Protein AF-A0AA88V5J2-F1 (afdb_monomer_lite)

Radius of gyration: 18.28 Å; chains: 1; bounding box: 41×34×64 Å

Structure (mmCIF, N/CA/C/O backbone):
data_AF-A0AA88V5J2-F1
#
_entry.id   AF-A0AA88V5J2-F1
#
loop_
_atom_site.group_PDB
_atom_site.id
_atom_site.type_symbol
_atom_site.label_atom_id
_atom_site.label_alt_id
_atom_site.label_comp_id
_atom_site.label_asym_id
_atom_site.label_entity_id
_atom_site.label_seq_id
_atom_site.pdbx_PDB_ins_code
_atom_site.Cartn_x
_atom_site.Cartn_y
_atom_site.Cartn_z
_atom_site.occupancy
_atom_site.B_iso_or_equiv
_atom_site.auth_seq_id
_atom_site.auth_comp_id
_atom_site.auth_asym_id
_atom_site.auth_atom_id
_atom_site.pdbx_PDB_model_num
ATOM 1 N N . MET A 1 1 ? -17.099 10.068 6.124 1.00 68.38 1 MET A N 1
ATOM 2 C CA . MET A 1 1 ? -15.890 9.400 5.599 1.00 68.38 1 MET A CA 1
ATOM 3 C C . MET A 1 1 ? -14.731 9.846 6.470 1.00 68.38 1 MET A C 1
ATOM 5 O O . MET A 1 1 ? -14.563 11.046 6.620 1.00 68.38 1 MET A O 1
ATOM 9 N N . GLU A 1 2 ? -14.018 8.920 7.104 1.00 82.56 2 GLU A N 1
ATOM 10 C CA . GLU A 1 2 ? -12.894 9.228 8.000 1.00 82.56 2 GLU A CA 1
ATOM 11 C C . GLU A 1 2 ? -11.596 8.803 7.314 1.00 82.56 2 GLU A C 1
ATOM 13 O O . GLU A 1 2 ? -11.467 7.641 6.924 1.00 82.56 2 GLU A O 1
ATOM 18 N N . ILE A 1 3 ? -10.664 9.740 7.142 1.00 83.69 3 ILE A N 1
ATOM 19 C CA . ILE A 1 3 ? -9.389 9.499 6.461 1.00 83.69 3 ILE A CA 1
ATOM 20 C C . ILE A 1 3 ? -8.307 9.312 7.521 1.00 83.69 3 ILE A C 1
ATOM 22 O O . ILE A 1 3 ? -8.171 10.139 8.422 1.00 83.69 3 ILE A O 1
ATOM 26 N N . LYS A 1 4 ? -7.543 8.225 7.399 1.00 88.69 4 LYS A N 1
ATOM 27 C CA . LYS A 1 4 ? -6.358 7.964 8.217 1.00 88.69 4 LYS A CA 1
ATOM 28 C C . LYS A 1 4 ? -5.119 8.104 7.354 1.00 88.69 4 LYS A C 1
ATOM 30 O O . LYS A 1 4 ? -5.116 7.649 6.212 1.00 88.69 4 LYS A O 1
ATOM 35 N N . TYR A 1 5 ? -4.083 8.711 7.912 1.00 88.00 5 TYR A N 1
ATOM 36 C CA . TYR A 1 5 ? -2.816 8.926 7.229 1.00 88.00 5 TYR A CA 1
ATOM 37 C C . TYR A 1 5 ? -1.705 8.145 7.915 1.00 88.00 5 TYR A C 1
ATOM 39 O O . TYR A 1 5 ? -1.705 7.950 9.127 1.00 88.00 5 TYR A O 1
ATOM 47 N N . MET A 1 6 ? -0.720 7.744 7.128 1.00 91.06 6 MET A N 1
ATOM 48 C CA . MET A 1 6 ? 0.571 7.306 7.628 1.00 91.06 6 MET A CA 1
ATOM 49 C C . MET A 1 6 ? 1.631 8.043 6.823 1.00 91.06 6 MET A C 1
ATOM 51 O O . MET A 1 6 ? 1.575 8.077 5.594 1.00 91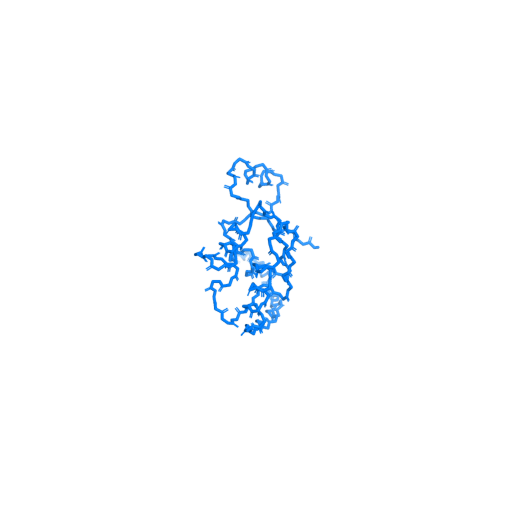.06 6 MET A O 1
ATOM 55 N N . LEU A 1 7 ? 2.572 8.658 7.529 1.00 90.81 7 LEU A N 1
ATOM 56 C CA . LEU A 1 7 ? 3.670 9.422 6.958 1.00 90.81 7 LEU A CA 1
ATOM 57 C C . LEU A 1 7 ? 4.943 8.986 7.679 1.00 90.81 7 LEU A C 1
ATOM 59 O O . LEU A 1 7 ? 4.943 8.852 8.895 1.00 90.81 7 LEU A O 1
ATOM 63 N N . SER A 1 8 ? 6.034 8.784 6.945 1.00 89.00 8 SER A N 1
ATOM 64 C CA . SER A 1 8 ? 7.318 8.415 7.553 1.00 89.00 8 SER A CA 1
ATOM 65 C C . SER A 1 8 ? 8.076 9.615 8.129 1.00 89.00 8 SER A C 1
ATOM 67 O O . SER A 1 8 ? 8.984 9.437 8.933 1.00 89.00 8 SER A O 1
ATOM 69 N N . ASN A 1 9 ? 7.725 10.841 7.722 1.00 93.56 9 ASN A N 1
ATOM 70 C CA . ASN A 1 9 ? 8.345 12.068 8.217 1.00 93.56 9 ASN A CA 1
ATOM 71 C C . ASN A 1 9 ? 7.680 12.510 9.541 1.00 93.56 9 ASN A C 1
ATOM 73 O O . ASN A 1 9 ? 6.521 12.932 9.503 1.00 93.56 9 ASN A O 1
ATOM 77 N N . PRO A 1 10 ? 8.397 12.510 10.684 1.00 91.56 10 PRO A N 1
ATOM 78 C CA . PRO A 1 10 ? 7.810 12.829 11.990 1.00 91.56 10 PRO A CA 1
ATOM 79 C C . PRO A 1 10 ? 7.254 14.253 12.099 1.00 91.56 10 PRO A C 1
ATOM 81 O O . PRO A 1 10 ? 6.252 14.482 12.774 1.00 91.56 10 PRO A O 1
ATOM 84 N N . THR A 1 11 ? 7.871 15.225 11.420 1.00 95.25 11 THR A N 1
ATOM 85 C CA . THR A 1 11 ? 7.365 16.602 11.379 1.00 95.25 11 THR A CA 1
ATOM 86 C C . THR A 1 11 ? 6.025 16.657 10.656 1.00 95.25 11 THR A C 1
ATOM 88 O O . THR A 1 11 ? 5.091 17.276 11.156 1.00 95.25 11 THR A O 1
ATOM 91 N N . ALA A 1 12 ? 5.906 15.962 9.521 1.00 93.06 12 ALA A N 1
ATOM 92 C CA . ALA A 1 12 ? 4.658 15.900 8.770 1.00 93.06 12 ALA A CA 1
ATOM 93 C C . ALA A 1 12 ? 3.558 15.169 9.557 1.00 93.06 12 ALA A C 1
ATOM 95 O O . ALA A 1 12 ? 2.430 15.654 9.597 1.00 93.06 12 ALA A O 1
ATOM 96 N N . VAL A 1 13 ? 3.895 14.065 10.242 1.00 93.50 13 VAL A N 1
ATOM 97 C CA . VAL A 1 13 ? 2.975 13.382 11.170 1.00 93.50 13 VAL A CA 1
ATOM 98 C C . VAL A 1 13 ? 2.447 14.375 12.197 1.00 93.50 13 VAL A C 1
ATOM 100 O O . VAL A 1 13 ? 1.240 14.571 12.277 1.00 93.50 13 VAL A O 1
ATOM 103 N N . LYS A 1 14 ? 3.342 15.073 12.908 1.00 92.88 14 LYS A N 1
ATOM 104 C CA . LYS A 1 14 ? 2.957 16.041 13.938 1.00 92.88 14 LYS A CA 1
ATOM 105 C C . LYS A 1 14 ? 2.041 17.136 13.391 1.00 92.88 14 LYS A C 1
ATOM 107 O O . LYS A 1 14 ? 1.015 17.416 13.995 1.00 92.88 14 LYS A O 1
ATOM 112 N N . THR A 1 15 ? 2.370 17.729 12.244 1.00 94.81 15 THR A N 1
ATOM 113 C CA . THR A 1 15 ? 1.531 18.765 11.618 1.00 94.81 15 THR A CA 1
ATOM 114 C C . THR A 1 15 ? 0.119 18.260 11.313 1.00 94.81 15 THR A C 1
ATOM 116 O O . THR A 1 15 ? -0.857 18.979 11.536 1.00 94.81 15 THR A O 1
ATOM 119 N N . PHE A 1 16 ? -0.006 17.025 10.823 1.00 92.44 16 PHE A N 1
ATOM 120 C CA . PHE A 1 16 ? -1.300 16.420 10.518 1.00 92.44 16 PHE A CA 1
ATOM 121 C C . PHE A 1 16 ? -2.073 16.107 11.805 1.00 92.44 16 PHE A C 1
ATOM 123 O O . PHE A 1 16 ? -3.239 16.490 11.918 1.00 92.44 16 PHE A O 1
ATOM 130 N N . SER A 1 17 ? -1.424 15.492 12.796 1.00 92.31 17 SER A N 1
ATOM 131 C CA . SER A 1 17 ? -2.033 15.190 14.096 1.00 92.31 17 SER A CA 1
ATOM 132 C C . SER A 1 17 ? -2.509 16.456 14.818 1.00 92.31 17 SER A C 1
ATOM 134 O O . SER A 1 17 ? -3.641 16.490 15.295 1.00 92.31 17 SER A O 1
ATOM 136 N N . ASP A 1 18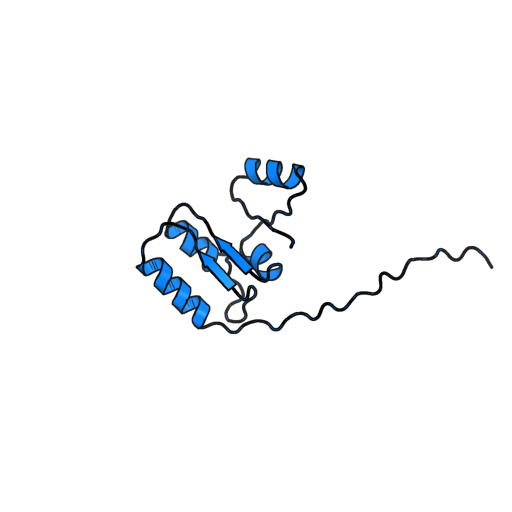 ? -1.698 17.521 14.834 1.00 94.81 18 ASP A N 1
ATOM 137 C CA . ASP A 1 18 ? -2.047 18.824 15.425 1.00 94.81 18 ASP A CA 1
ATOM 138 C C . ASP A 1 18 ? -3.258 19.470 14.722 1.00 94.81 18 ASP A C 1
ATOM 140 O O . ASP A 1 18 ? -4.003 20.237 15.329 1.00 94.81 18 ASP A O 1
ATOM 144 N N . SER A 1 19 ? -3.490 19.123 13.452 1.00 92.69 19 SER A N 1
ATOM 145 C CA . SER A 1 19 ? -4.649 19.561 12.663 1.00 92.69 19 SER A CA 1
ATOM 146 C C . SER A 1 19 ? -5.887 18.667 12.853 1.00 92.69 19 SER A C 1
ATOM 148 O O . SER A 1 19 ? -6.872 18.813 12.129 1.00 92.69 19 SER A O 1
ATOM 150 N N . GLY A 1 20 ? -5.854 17.727 13.805 1.00 90.38 20 GLY A N 1
ATOM 151 C CA . GLY A 1 20 ? -6.955 16.808 14.106 1.00 90.38 20 GLY A CA 1
ATOM 152 C C . GLY A 1 20 ? -7.077 15.623 13.143 1.00 90.38 20 GLY A C 1
ATOM 153 O O . GLY A 1 20 ? -8.089 14.920 13.161 1.00 90.38 20 GLY A O 1
ATOM 154 N N . ILE A 1 21 ? -6.072 15.387 12.296 1.00 91.06 21 ILE A N 1
ATOM 155 C CA . ILE A 1 21 ? -6.051 14.258 11.364 1.00 91.06 21 ILE A CA 1
ATOM 156 C C . ILE A 1 21 ? -5.532 13.013 12.085 1.00 91.06 21 ILE A C 1
ATOM 158 O O . ILE A 1 21 ? -4.491 13.040 12.739 1.00 91.06 21 ILE A O 1
ATOM 162 N N . LEU A 1 22 ? -6.236 11.890 11.932 1.00 91.19 22 LEU A N 1
ATOM 163 C CA . LEU A 1 22 ? -5.820 10.624 12.529 1.00 91.19 22 LEU A CA 1
ATOM 164 C C . LEU A 1 22 ? -4.611 10.048 11.789 1.00 91.19 22 LEU A C 1
ATOM 166 O O . LEU A 1 22 ? -4.695 9.689 10.611 1.00 91.19 22 LEU A O 1
ATOM 170 N N . THR A 1 23 ? -3.502 9.923 12.509 1.00 94.19 23 THR A N 1
ATOM 171 C CA . THR A 1 23 ? -2.255 9.329 12.025 1.00 94.19 23 THR A CA 1
ATOM 172 C C . THR A 1 23 ? -2.039 7.939 12.618 1.00 94.19 23 THR A C 1
ATOM 174 O O . THR A 1 23 ? -2.531 7.632 13.707 1.00 94.19 23 THR A O 1
ATOM 177 N N . LYS A 1 24 ? -1.334 7.082 11.878 1.00 94.62 24 LYS A N 1
ATOM 178 C CA . LYS A 1 24 ? -0.910 5.738 12.294 1.00 94.62 24 LYS A CA 1
ATOM 179 C C . LYS A 1 24 ? 0.590 5.568 12.136 1.00 94.62 24 LYS A C 1
ATOM 181 O O . LYS A 1 24 ? 1.196 6.237 11.300 1.00 94.62 24 LYS A O 1
ATOM 186 N N . GLU A 1 25 ? 1.145 4.635 12.902 1.00 92.81 25 GLU A N 1
ATOM 187 C CA . GLU A 1 25 ? 2.590 4.399 12.973 1.00 92.81 25 GLU A CA 1
ATOM 188 C C . GLU A 1 25 ? 3.057 3.326 11.980 1.00 92.81 25 GLU A C 1
ATOM 190 O O . GLU A 1 25 ? 4.252 3.179 11.734 1.00 92.81 25 GLU A O 1
ATOM 195 N N . SER A 1 26 ? 2.130 2.566 11.381 1.00 94.62 26 SER A N 1
ATOM 196 C CA . SER A 1 26 ? 2.471 1.548 10.382 1.00 94.62 26 SER A CA 1
ATOM 197 C C . SER A 1 26 ? 1.403 1.356 9.299 1.00 94.62 26 SER A C 1
ATOM 199 O O . SER A 1 26 ? 0.220 1.640 9.537 1.00 94.62 26 SER A O 1
ATOM 201 N N . PRO A 1 27 ? 1.780 0.817 8.117 1.00 95.62 27 PRO A N 1
ATOM 202 C CA . PRO A 1 27 ? 0.816 0.489 7.070 1.00 95.62 27 PRO A CA 1
ATOM 203 C C . PRO A 1 27 ? -0.243 -0.503 7.553 1.00 95.62 27 PRO A C 1
ATOM 205 O O . PRO A 1 27 ? -1.427 -0.349 7.258 1.00 95.62 27 PRO A O 1
ATOM 208 N N . TRP A 1 28 ? 0.168 -1.498 8.339 1.00 93.75 28 TRP A N 1
ATOM 209 C CA . TRP A 1 28 ? -0.726 -2.488 8.927 1.00 93.75 28 TRP A CA 1
ATOM 210 C C . TRP A 1 28 ? -1.831 -1.860 9.790 1.00 93.75 28 TRP A C 1
ATOM 212 O O . TRP A 1 28 ? -3.002 -2.211 9.641 1.00 93.75 28 TRP A O 1
ATOM 222 N N . GLU A 1 29 ? -1.498 -0.896 10.653 1.00 93.19 29 GLU A N 1
ATOM 223 C CA . GLU A 1 29 ? -2.499 -0.211 11.480 1.00 93.19 29 GLU A CA 1
ATOM 224 C C . GLU A 1 29 ? -3.517 0.566 10.637 1.00 93.19 29 GLU A C 1
ATOM 226 O O . GLU A 1 29 ? -4.705 0.610 10.973 1.00 93.19 29 GLU A O 1
ATOM 231 N N . VAL A 1 30 ? -3.068 1.169 9.528 1.00 93.75 30 VAL A N 1
ATOM 232 C CA . VAL A 1 30 ? -3.972 1.802 8.557 1.00 93.75 30 VAL A CA 1
ATOM 233 C C . VAL A 1 30 ? -4.895 0.752 7.947 1.00 93.75 30 VAL A C 1
ATOM 235 O O . VAL A 1 30 ? -6.106 0.976 7.883 1.00 93.75 30 VAL A O 1
ATOM 238 N N . ALA A 1 31 ? -4.348 -0.392 7.536 1.00 92.31 31 ALA A N 1
ATOM 239 C CA . ALA A 1 31 ? -5.086 -1.463 6.880 1.00 92.31 31 ALA A CA 1
ATOM 240 C C . ALA A 1 31 ? -6.189 -2.057 7.776 1.00 92.31 31 ALA A C 1
ATOM 242 O O . ALA A 1 31 ? -7.339 -2.158 7.353 1.00 92.31 31 ALA A O 1
ATOM 243 N N . GLU A 1 32 ? -5.900 -2.347 9.049 1.00 90.81 32 GLU A N 1
ATOM 244 C CA . GLU A 1 32 ? -6.886 -2.918 9.986 1.00 90.81 32 GLU A CA 1
ATOM 245 C C . GLU A 1 32 ? -8.073 -1.979 10.281 1.00 90.81 32 GLU A C 1
ATOM 247 O O . GLU A 1 32 ? -9.176 -2.427 10.631 1.00 90.81 32 GLU A O 1
ATOM 252 N N . MET A 1 33 ? -7.869 -0.669 10.124 1.00 90.38 33 MET A N 1
ATOM 253 C CA . MET A 1 33 ? -8.850 0.371 10.449 1.00 90.38 33 MET A CA 1
ATOM 254 C C . MET A 1 33 ? -9.502 1.024 9.224 1.00 90.38 33 MET A C 1
ATOM 256 O O . MET A 1 33 ? -10.269 1.983 9.386 1.00 90.38 33 MET A O 1
ATOM 260 N N . SER A 1 34 ? -9.221 0.527 8.018 1.00 91.31 34 SER A N 1
ATOM 261 C CA . SER A 1 34 ? -9.689 1.131 6.767 1.00 91.31 34 SER A CA 1
ATOM 262 C C . SER A 1 34 ? -10.345 0.100 5.854 1.00 91.31 34 SER A C 1
ATOM 264 O O . SER A 1 34 ? -9.879 -1.027 5.733 1.00 91.31 34 SER A O 1
ATOM 266 N N . ASP A 1 35 ? -11.424 0.493 5.179 1.00 92.06 35 ASP A N 1
ATOM 267 C CA . ASP A 1 35 ? -12.061 -0.340 4.147 1.00 92.06 35 ASP A CA 1
ATOM 268 C C . ASP A 1 35 ? -11.375 -0.174 2.777 1.00 92.06 35 ASP A C 1
ATOM 270 O O . ASP A 1 35 ? -11.445 -1.068 1.931 1.00 92.06 35 ASP A O 1
ATOM 274 N N . ILE A 1 36 ? -10.697 0.963 2.576 1.00 93.69 36 ILE A N 1
ATOM 275 C CA . ILE A 1 36 ? -9.964 1.351 1.365 1.00 93.69 36 ILE A CA 1
ATOM 276 C C . ILE A 1 36 ? -8.613 1.933 1.792 1.00 93.69 36 ILE A C 1
ATOM 278 O O . ILE A 1 36 ? -8.570 2.759 2.703 1.00 93.69 36 ILE A O 1
ATOM 282 N N . VAL A 1 37 ? -7.529 1.540 1.123 1.00 95.88 37 VAL A N 1
ATOM 283 C CA . VAL A 1 37 ? -6.191 2.128 1.302 1.00 95.88 37 VAL A CA 1
ATOM 284 C C . VAL A 1 37 ? -5.690 2.675 -0.027 1.00 95.88 37 VAL A C 1
ATOM 286 O O . VAL A 1 37 ? -5.758 1.995 -1.050 1.00 95.88 37 VAL A O 1
ATOM 289 N N . ILE A 1 38 ? -5.168 3.901 0.010 1.00 97.31 38 ILE A N 1
ATOM 290 C CA . ILE A 1 38 ? -4.515 4.557 -1.122 1.00 97.31 38 ILE A CA 1
ATOM 291 C C . ILE A 1 38 ? -3.036 4.738 -0.775 1.00 97.31 38 ILE A C 1
ATOM 293 O O . ILE A 1 38 ? -2.722 5.320 0.263 1.00 97.31 38 ILE A O 1
ATOM 297 N N . THR A 1 39 ? -2.134 4.263 -1.631 1.00 97.56 39 THR A N 1
ATOM 298 C CA . THR A 1 39 ? -0.687 4.496 -1.512 1.00 97.56 39 THR A CA 1
ATOM 299 C C . THR A 1 39 ? -0.207 5.482 -2.572 1.00 97.56 39 THR A C 1
ATOM 301 O O . THR A 1 39 ? -0.658 5.455 -3.713 1.00 97.56 39 THR A O 1
ATOM 304 N N . MET A 1 40 ? 0.707 6.372 -2.185 1.00 97.31 40 MET A N 1
ATOM 305 C CA . MET A 1 40 ? 1.349 7.354 -3.061 1.00 97.31 40 MET A CA 1
ATOM 306 C C . MET A 1 40 ? 2.787 7.539 -2.578 1.00 97.31 40 MET A C 1
ATOM 308 O O . MET A 1 40 ? 3.052 8.331 -1.675 1.00 97.31 40 MET A O 1
ATOM 312 N N . LEU A 1 41 ? 3.701 6.731 -3.106 1.00 97.25 41 LEU A N 1
ATOM 313 C CA . LEU A 1 41 ? 5.048 6.566 -2.568 1.00 97.25 41 LEU A CA 1
ATOM 314 C C . LEU A 1 41 ? 6.126 6.907 -3.608 1.00 97.25 41 LEU A C 1
ATOM 316 O O . LEU A 1 41 ? 5.867 6.828 -4.810 1.00 97.25 41 LEU A O 1
ATOM 320 N N . PRO A 1 42 ? 7.354 7.261 -3.174 1.00 96.62 42 PRO A N 1
ATOM 321 C CA . PRO A 1 42 ? 8.366 7.806 -4.082 1.00 96.62 42 PRO A CA 1
ATOM 322 C C . PRO A 1 42 ? 8.979 6.798 -5.063 1.00 96.62 42 PRO A C 1
ATOM 324 O O . PRO A 1 42 ? 9.585 7.211 -6.048 1.00 96.62 42 PRO A O 1
ATOM 327 N N . SER A 1 43 ? 8.917 5.490 -4.782 1.00 97.69 43 SER A N 1
ATOM 328 C CA . SER A 1 43 ? 9.568 4.470 -5.618 1.00 97.69 43 SER A CA 1
ATOM 329 C C . SER A 1 43 ? 8.987 3.067 -5.429 1.00 97.69 43 SER A C 1
ATOM 331 O O . SER A 1 43 ? 8.336 2.772 -4.424 1.00 97.69 43 SER A O 1
ATOM 333 N N . SER A 1 44 ? 9.326 2.162 -6.354 1.00 98.06 44 SER A N 1
ATOM 334 C CA . SER A 1 44 ? 8.975 0.737 -6.285 1.00 98.06 44 SER A CA 1
ATOM 335 C C . SER A 1 44 ? 9.456 0.041 -5.007 1.00 98.06 44 SER A C 1
ATOM 337 O O . SER A 1 44 ? 8.775 -0.855 -4.507 1.00 98.06 44 SER A O 1
ATOM 339 N N . SER A 1 45 ? 10.615 0.434 -4.461 1.00 97.38 45 SER A N 1
ATOM 340 C CA . SER A 1 45 ? 11.143 -0.147 -3.218 1.00 97.38 45 SER A CA 1
ATOM 341 C C . SER A 1 45 ? 10.286 0.238 -2.014 1.00 97.38 45 SER A C 1
ATOM 343 O O . SER A 1 45 ? 9.941 -0.635 -1.225 1.00 97.38 45 SER A O 1
ATOM 345 N N . HIS A 1 46 ? 9.867 1.505 -1.918 1.00 97.69 46 HIS A N 1
ATOM 346 C CA . HIS A 1 46 ? 8.950 1.956 -0.867 1.00 97.69 46 HIS A CA 1
ATOM 347 C C . HIS A 1 46 ? 7.589 1.270 -0.977 1.00 97.69 46 HIS A C 1
ATOM 349 O O . HIS A 1 46 ? 7.026 0.865 0.033 1.00 97.69 46 HIS A O 1
ATOM 355 N N . VAL A 1 47 ? 7.067 1.100 -2.197 1.00 98.06 47 VAL A N 1
ATOM 356 C CA . VAL A 1 47 ? 5.809 0.372 -2.407 1.00 98.06 47 VAL A CA 1
ATOM 357 C C . VAL A 1 47 ? 5.951 -1.092 -1.978 1.00 98.06 47 VAL A C 1
ATOM 359 O O . VAL A 1 47 ? 5.112 -1.599 -1.240 1.00 98.06 47 VAL A O 1
ATOM 362 N N . SER A 1 48 ? 7.031 -1.769 -2.369 1.00 97.44 48 SER A N 1
ATOM 363 C CA . SER A 1 48 ? 7.259 -3.165 -1.971 1.00 97.44 48 SER A CA 1
ATOM 364 C C . SER A 1 48 ? 7.338 -3.320 -0.449 1.00 97.44 48 SER A C 1
ATOM 366 O O . SER A 1 48 ? 6.717 -4.230 0.100 1.00 97.44 48 SER A O 1
ATOM 368 N N . ASP A 1 49 ? 8.038 -2.412 0.232 1.00 97.12 49 ASP A N 1
ATOM 369 C CA . ASP A 1 49 ? 8.166 -2.401 1.691 1.00 97.12 49 ASP A CA 1
ATOM 370 C C . ASP A 1 49 ? 6.827 -2.120 2.391 1.00 97.12 49 ASP A C 1
ATOM 372 O O . ASP A 1 49 ? 6.406 -2.880 3.257 1.00 97.12 49 ASP A O 1
ATOM 376 N N . VAL A 1 50 ? 6.070 -1.116 1.940 1.00 97.44 50 VAL A N 1
ATOM 377 C CA . VAL A 1 50 ? 4.751 -0.805 2.514 1.00 97.44 50 VAL A CA 1
ATOM 378 C C . VAL A 1 50 ? 3.773 -1.971 2.376 1.00 97.44 50 VAL A C 1
ATOM 380 O O . VAL A 1 50 ? 2.972 -2.194 3.282 1.00 97.44 50 VAL A O 1
ATOM 383 N N . TYR A 1 51 ? 3.823 -2.744 1.288 1.00 97.06 51 TYR A N 1
ATOM 384 C CA . TYR A 1 51 ? 2.945 -3.905 1.125 1.00 97.06 51 TYR A CA 1
ATOM 385 C C . TYR A 1 51 ? 3.446 -5.152 1.862 1.00 97.06 51 TYR A C 1
ATOM 387 O O . TYR A 1 51 ? 2.647 -5.832 2.503 1.00 97.06 51 TYR A O 1
ATOM 395 N N . THR A 1 52 ? 4.736 -5.473 1.759 1.00 95.81 52 THR A N 1
ATOM 396 C CA . THR A 1 52 ? 5.277 -6.796 2.140 1.00 95.81 52 THR A CA 1
ATOM 397 C C . THR A 1 52 ? 6.310 -6.769 3.258 1.00 95.81 52 THR A C 1
ATOM 399 O O . THR A 1 52 ? 6.678 -7.826 3.770 1.00 95.81 52 THR A O 1
ATOM 402 N N . GLY A 1 53 ? 6.777 -5.584 3.637 1.00 95.31 53 GLY A N 1
ATOM 403 C CA . GLY A 1 53 ? 7.749 -5.394 4.699 1.00 95.31 53 GLY A CA 1
ATOM 404 C C . GLY A 1 53 ? 7.183 -5.684 6.093 1.00 95.31 53 GLY A C 1
ATOM 405 O O . GLY A 1 53 ? 5.998 -6.010 6.264 1.00 95.31 53 GLY A O 1
ATOM 406 N N . PRO A 1 54 ? 8.029 -5.569 7.128 1.00 93.94 54 PRO A N 1
ATOM 407 C CA . PRO A 1 54 ? 7.594 -5.663 8.516 1.00 93.94 54 PRO A CA 1
ATOM 408 C C . PRO A 1 54 ? 6.478 -4.649 8.801 1.00 93.94 54 PRO A C 1
ATOM 410 O O . PRO A 1 54 ? 6.609 -3.474 8.476 1.00 93.94 54 PRO A O 1
ATOM 413 N N . ASN A 1 55 ? 5.368 -5.095 9.399 1.00 93.69 55 ASN A N 1
ATOM 414 C CA . ASN A 1 55 ? 4.165 -4.276 9.617 1.00 93.69 55 ASN A CA 1
ATOM 415 C C . ASN A 1 55 ? 3.565 -3.662 8.332 1.00 93.69 55 ASN A C 1
ATOM 417 O O . ASN A 1 55 ? 2.855 -2.656 8.394 1.00 93.69 55 ASN A O 1
ATOM 421 N N . GLY A 1 56 ? 3.829 -4.266 7.169 1.00 95.44 56 GLY A N 1
ATOM 422 C CA . GLY A 1 56 ? 3.237 -3.879 5.894 1.00 95.44 56 GLY A CA 1
ATOM 423 C C . GLY A 1 56 ? 1.743 -4.200 5.787 1.00 95.44 56 GLY A C 1
ATOM 424 O O . GLY A 1 56 ? 1.142 -4.860 6.636 1.00 95.44 56 GLY A O 1
ATOM 425 N N . LEU A 1 57 ? 1.124 -3.763 4.694 1.00 95.62 57 LEU A N 1
ATOM 426 C CA . LEU A 1 57 ? -0.305 -3.952 4.432 1.00 95.62 57 LEU A CA 1
ATOM 427 C C . LEU A 1 57 ? -0.722 -5.431 4.394 1.00 95.62 57 LEU A C 1
ATOM 429 O O . LEU A 1 57 ? -1.846 -5.761 4.763 1.00 95.62 57 LEU A O 1
ATOM 433 N N . LEU A 1 58 ? 0.179 -6.323 3.972 1.00 94.06 58 LEU A N 1
ATOM 434 C CA . LEU A 1 58 ? -0.055 -7.769 3.881 1.00 94.06 58 LEU A CA 1
ATOM 435 C C . LEU A 1 58 ? 0.532 -8.543 5.076 1.00 94.06 58 LEU A C 1
ATOM 437 O O . LEU A 1 58 ? 0.664 -9.764 5.021 1.00 94.06 58 LEU A O 1
ATOM 441 N N . HIS A 1 59 ? 0.881 -7.853 6.169 1.00 89.38 59 HIS A N 1
ATOM 442 C CA . HIS A 1 59 ? 1.587 -8.442 7.311 1.00 89.38 59 HIS A CA 1
ATOM 443 C C . HIS A 1 59 ? 0.857 -9.639 7.949 1.00 89.38 59 HIS A C 1
ATOM 445 O O . HIS A 1 59 ? 1.497 -10.612 8.333 1.00 89.38 59 HIS A O 1
ATOM 451 N N . HIS A 1 60 ? -0.481 -9.610 8.026 1.00 82.00 60 HIS A N 1
ATOM 452 C CA . HIS A 1 60 ? -1.294 -10.687 8.623 1.00 82.00 60 HIS A CA 1
ATOM 453 C C . HIS A 1 60 ? -1.610 -11.851 7.658 1.00 82.00 60 HIS A C 1
ATOM 455 O O . HIS A 1 60 ? -2.506 -12.660 7.915 1.00 82.00 60 HIS A O 1
ATOM 461 N N . GLY A 1 61 ? -0.870 -11.966 6.552 1.00 79.62 61 GLY A N 1
ATOM 462 C CA . GLY A 1 61 ? -0.966 -13.089 5.627 1.00 79.62 61 GLY A CA 1
ATOM 463 C C . GLY A 1 61 ? -2.247 -13.067 4.795 1.00 79.62 61 GLY A C 1
ATOM 464 O O . GLY A 1 61 ? -2.604 -12.057 4.197 1.00 79.62 61 GLY A O 1
ATOM 465 N N . ASN A 1 62 ? -2.937 -14.206 4.721 1.00 82.88 62 ASN A N 1
ATOM 466 C CA . ASN A 1 62 ? -3.971 -14.427 3.710 1.00 82.88 62 ASN A CA 1
ATOM 467 C C . ASN A 1 62 ? -5.352 -13.861 4.066 1.00 82.88 62 ASN A C 1
ATOM 469 O O . ASN A 1 62 ? -6.257 -14.041 3.265 1.00 82.88 62 ASN A O 1
ATOM 473 N N . LEU A 1 63 ? -5.560 -13.217 5.220 1.00 87.19 63 LEU A N 1
ATOM 474 C CA . LEU A 1 63 ? -6.821 -12.524 5.521 1.00 87.19 63 LEU A CA 1
ATOM 475 C C . LEU A 1 63 ? -6.611 -11.011 5.538 1.00 87.19 63 LEU A C 1
ATOM 477 O O . LEU A 1 63 ? -5.989 -10.479 6.458 1.00 87.19 63 LEU A O 1
ATOM 481 N N . LEU A 1 64 ? -7.190 -10.319 4.560 1.00 86.88 64 LEU A N 1
ATOM 482 C CA . LEU A 1 64 ? -7.026 -8.883 4.369 1.00 86.88 64 LEU A CA 1
ATOM 483 C C . LEU A 1 64 ? -8.229 -8.075 4.836 1.00 86.88 64 LEU A C 1
ATOM 485 O O . LEU A 1 64 ? -9.386 -8.369 4.541 1.00 86.88 64 LEU A O 1
ATOM 489 N N . ARG A 1 65 ? -7.904 -6.974 5.493 1.00 84.38 65 ARG A N 1
ATOM 490 C CA . ARG A 1 65 ? -8.633 -5.710 5.453 1.00 84.38 65 ARG A CA 1
ATOM 491 C C . ARG A 1 65 ? -7.550 -4.673 5.117 1.00 84.38 65 ARG A C 1
ATOM 493 O O . ARG A 1 65 ? -6.483 -4.789 5.719 1.00 84.38 65 ARG A O 1
ATOM 500 N N . PRO A 1 66 ? -7.713 -3.748 4.155 1.00 88.88 66 PRO A N 1
ATOM 501 C CA . PRO A 1 66 ? -8.916 -3.269 3.448 1.00 88.88 66 PRO A CA 1
ATOM 502 C C . PRO A 1 66 ? -9.454 -4.205 2.347 1.00 88.88 66 PRO A C 1
ATOM 504 O O . PRO A 1 66 ? -8.817 -5.193 1.994 1.00 88.88 66 PRO A O 1
ATOM 507 N N . TRP A 1 67 ? -10.620 -3.871 1.775 1.00 90.81 67 TRP A N 1
ATOM 508 C CA . TRP A 1 67 ? -11.178 -4.564 0.596 1.00 90.81 67 TRP A CA 1
ATOM 509 C C . TRP A 1 67 ? -10.692 -3.990 -0.732 1.00 90.81 67 TRP A C 1
ATOM 511 O O . TRP A 1 67 ? -10.779 -4.664 -1.755 1.00 90.81 67 TRP A O 1
ATOM 521 N N . LEU A 1 68 ? -10.206 -2.747 -0.728 1.00 93.12 68 LEU A N 1
ATOM 522 C CA . LEU A 1 68 ? -9.692 -2.086 -1.917 1.00 93.12 68 LEU A CA 1
ATOM 523 C C . LEU A 1 68 ? -8.340 -1.442 -1.624 1.00 93.12 68 LEU A C 1
ATOM 525 O O . LEU A 1 68 ? -8.204 -0.630 -0.708 1.00 93.12 68 LEU A O 1
ATOM 529 N N . PHE A 1 69 ? -7.366 -1.785 -2.457 1.00 96.25 69 PHE A N 1
ATOM 530 C CA . PHE A 1 69 ? -6.055 -1.158 -2.503 1.00 96.25 69 PHE A CA 1
ATOM 531 C C . PHE A 1 69 ? -5.946 -0.360 -3.800 1.00 96.25 69 PHE A C 1
ATOM 533 O O . PHE A 1 69 ? -6.212 -0.893 -4.878 1.00 96.25 69 PHE A O 1
ATOM 540 N N . ILE A 1 70 ? -5.563 0.908 -3.696 1.00 97.31 70 ILE A N 1
ATOM 541 C CA . ILE A 1 70 ? -5.292 1.785 -4.834 1.00 97.31 70 ILE A CA 1
ATOM 542 C C . ILE A 1 70 ? -3.848 2.249 -4.701 1.00 97.31 70 ILE A C 1
ATOM 544 O O . ILE A 1 70 ? -3.535 3.059 -3.832 1.00 97.31 70 ILE A O 1
ATOM 548 N N . ASP A 1 71 ? -2.966 1.751 -5.560 1.00 97.56 71 ASP A N 1
ATOM 549 C CA . ASP A 1 71 ? -1.626 2.313 -5.673 1.00 97.56 71 ASP A CA 1
ATOM 550 C C . ASP A 1 71 ? -1.616 3.402 -6.741 1.00 97.56 71 ASP A C 1
ATOM 552 O O . ASP A 1 71 ? -1.860 3.141 -7.917 1.00 97.56 71 ASP A O 1
ATOM 556 N N . SER A 1 72 ? -1.363 4.631 -6.307 1.00 97.38 72 SER A N 1
ATOM 557 C CA . SER A 1 72 ? -1.262 5.807 -7.166 1.00 97.38 72 SER A CA 1
ATOM 558 C C . SER A 1 72 ? 0.191 6.252 -7.365 1.00 97.38 72 SER A C 1
ATOM 560 O O . SER A 1 72 ? 0.432 7.328 -7.910 1.00 97.38 72 SER A O 1
ATOM 562 N N . SER A 1 73 ? 1.154 5.447 -6.920 1.00 96.94 73 SER A N 1
ATOM 563 C CA . SER A 1 73 ? 2.583 5.703 -7.082 1.00 96.94 73 SER A CA 1
ATOM 564 C C . SER A 1 73 ? 3.021 5.529 -8.542 1.00 96.94 73 SER A C 1
ATOM 566 O O . SER A 1 73 ? 2.571 4.619 -9.238 1.00 96.94 73 SER A O 1
ATOM 568 N N . THR A 1 74 ? 3.971 6.343 -9.004 1.00 97.12 74 THR A N 1
ATOM 569 C CA . THR A 1 74 ? 4.618 6.139 -10.310 1.00 97.12 74 THR A CA 1
ATOM 570 C C . THR A 1 74 ? 5.751 5.122 -10.163 1.00 97.12 74 THR A C 1
ATOM 572 O O . THR A 1 74 ? 6.876 5.485 -9.823 1.00 97.12 74 THR A O 1
ATOM 575 N N . ILE A 1 75 ? 5.455 3.841 -10.390 1.00 97.50 75 ILE A N 1
ATO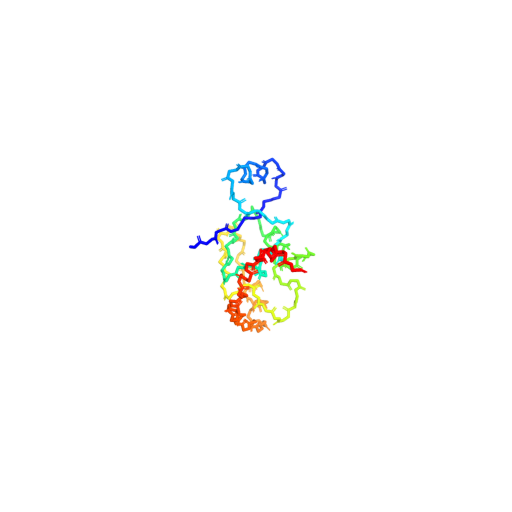M 576 C CA . ILE A 1 75 ? 6.402 2.726 -10.213 1.00 97.50 75 ILE A CA 1
ATOM 577 C C . ILE A 1 75 ? 6.554 1.876 -11.472 1.00 97.50 75 ILE A C 1
ATOM 579 O O . ILE A 1 75 ? 5.803 2.011 -12.440 1.00 97.50 75 ILE A O 1
ATOM 583 N N . ASP A 1 76 ? 7.540 0.979 -11.466 1.00 97.44 76 ASP A N 1
ATOM 584 C CA . ASP A 1 76 ? 7.697 0.034 -12.563 1.00 97.44 76 ASP A CA 1
ATOM 585 C C . ASP A 1 76 ? 6.498 -0.945 -12.638 1.00 97.44 76 ASP A C 1
ATOM 587 O O . ASP A 1 76 ? 6.024 -1.444 -11.608 1.00 97.44 76 ASP A O 1
ATOM 591 N N . PRO A 1 77 ? 6.021 -1.298 -13.848 1.00 97.81 77 PRO A N 1
ATOM 592 C CA . PRO A 1 77 ? 4.855 -2.169 -13.994 1.00 97.81 77 PRO A CA 1
ATOM 593 C C . PRO A 1 77 ? 5.037 -3.586 -13.432 1.00 97.81 77 PRO A C 1
ATOM 595 O O . PRO A 1 77 ? 4.051 -4.287 -13.193 1.00 97.81 77 PRO A O 1
ATOM 598 N N . GLN A 1 78 ? 6.279 -4.064 -13.278 1.00 97.94 78 GLN A N 1
ATOM 599 C CA . GLN A 1 78 ? 6.540 -5.404 -12.757 1.00 97.94 78 GLN A CA 1
ATOM 600 C C . GLN A 1 78 ? 6.236 -5.462 -11.257 1.00 97.94 78 GLN A C 1
ATOM 602 O O . GLN A 1 78 ? 5.605 -6.422 -10.810 1.00 97.94 78 GLN A O 1
ATOM 607 N N . THR A 1 79 ? 6.616 -4.430 -10.506 1.00 97.94 79 THR A N 1
ATOM 608 C CA . THR A 1 79 ? 6.281 -4.275 -9.087 1.00 97.94 79 THR A CA 1
ATOM 609 C C . THR A 1 79 ? 4.768 -4.212 -8.883 1.00 97.94 79 THR A C 1
ATOM 611 O O . THR A 1 79 ? 4.244 -5.008 -8.100 1.00 97.94 79 THR A O 1
ATOM 614 N N . SER A 1 80 ? 4.038 -3.396 -9.657 1.00 97.88 80 SER A N 1
ATOM 615 C CA . SER A 1 80 ? 2.568 -3.336 -9.567 1.00 97.88 80 SER A CA 1
ATOM 616 C C . SER A 1 80 ? 1.914 -4.703 -9.800 1.00 97.88 80 SER A C 1
ATOM 618 O O . SER A 1 80 ? 1.047 -5.123 -9.032 1.00 97.88 80 SER A O 1
ATOM 620 N N . ARG A 1 81 ? 2.358 -5.449 -10.825 1.00 98.44 81 ARG A N 1
ATOM 621 C CA . ARG A 1 81 ? 1.832 -6.796 -11.118 1.00 98.44 81 ARG A CA 1
ATOM 622 C C . ARG A 1 81 ? 2.129 -7.800 -10.009 1.00 98.44 81 ARG A C 1
ATOM 624 O O . ARG A 1 81 ? 1.254 -8.592 -9.669 1.00 98.44 81 ARG A O 1
ATOM 631 N N . ARG A 1 82 ? 3.341 -7.783 -9.443 1.00 98.00 82 ARG A N 1
ATOM 632 C CA . ARG A 1 82 ? 3.710 -8.667 -8.324 1.00 98.00 82 ARG A CA 1
ATOM 633 C C . ARG A 1 82 ? 2.813 -8.419 -7.116 1.00 98.00 82 ARG A C 1
ATOM 635 O O . ARG A 1 82 ? 2.289 -9.374 -6.557 1.00 98.00 82 ARG A O 1
ATOM 642 N N . ILE A 1 83 ? 2.606 -7.155 -6.752 1.00 97.12 83 ILE A N 1
ATOM 643 C CA . ILE A 1 83 ? 1.764 -6.777 -5.611 1.00 97.12 83 ILE A CA 1
ATOM 644 C C . ILE A 1 83 ? 0.314 -7.163 -5.846 1.00 97.12 83 ILE A C 1
ATOM 646 O O . ILE A 1 83 ? -0.272 -7.827 -4.995 1.00 97.12 83 ILE A O 1
ATOM 650 N N . SER A 1 84 ? -0.231 -6.850 -7.022 1.00 97.38 84 SER A N 1
ATOM 651 C CA . SER A 1 84 ? -1.575 -7.287 -7.401 1.00 97.38 84 SER A CA 1
ATOM 652 C C . SER A 1 84 ? -1.727 -8.808 -7.273 1.00 97.38 84 SER A C 1
ATOM 654 O O . SER A 1 84 ? -2.657 -9.270 -6.621 1.00 97.38 84 SER A O 1
ATOM 656 N N . ALA A 1 85 ? -0.769 -9.590 -7.782 1.00 97.31 85 ALA A N 1
ATOM 657 C CA . ALA A 1 85 ? -0.802 -11.047 -7.679 1.00 97.31 85 ALA A CA 1
ATOM 658 C C . ALA A 1 85 ? -0.692 -11.569 -6.234 1.00 97.31 85 ALA A C 1
ATOM 660 O O . ALA A 1 85 ? -1.234 -12.632 -5.938 1.00 97.31 85 ALA A O 1
ATOM 661 N N . MET A 1 86 ? 0.012 -10.867 -5.340 1.00 95.25 86 MET A N 1
ATOM 662 C CA . MET A 1 86 ? 0.054 -11.211 -3.913 1.00 95.25 86 MET A CA 1
ATOM 663 C C . MET A 1 86 ? -1.289 -10.924 -3.241 1.00 95.25 86 MET A C 1
ATOM 665 O O . MET A 1 86 ? -1.831 -11.812 -2.591 1.00 95.25 86 MET A O 1
ATOM 669 N N . VAL A 1 87 ? -1.865 -9.740 -3.472 1.00 95.25 87 VAL A N 1
ATOM 670 C CA . VAL A 1 87 ? -3.181 -9.349 -2.937 1.00 95.25 87 VAL A CA 1
ATOM 671 C C . VAL A 1 87 ? -4.277 -10.307 -3.409 1.00 95.25 87 VAL A C 1
ATOM 673 O O . VAL A 1 87 ? -5.092 -10.750 -2.605 1.00 95.25 87 VAL A O 1
ATOM 676 N N . SER A 1 88 ? -4.276 -10.699 -4.689 1.00 94.38 88 SER A N 1
ATOM 677 C CA . SER A 1 88 ? -5.268 -11.627 -5.254 1.00 94.38 88 SER A CA 1
ATOM 678 C C . SER A 1 88 ? -5.220 -13.042 -4.670 1.00 94.38 88 SER A C 1
ATOM 680 O O . SER A 1 88 ? -6.169 -13.799 -4.854 1.00 94.38 88 SER A O 1
ATOM 682 N N . LYS A 1 89 ? -4.132 -13.427 -3.990 1.00 94.12 89 LYS A N 1
ATOM 683 C CA . LYS A 1 89 ? -4.020 -14.729 -3.309 1.00 94.12 89 LYS A CA 1
ATOM 684 C C . LYS A 1 89 ? -4.598 -14.712 -1.896 1.00 94.12 89 LYS A C 1
ATOM 686 O O . LYS A 1 89 ? -4.686 -15.766 -1.269 1.00 94.12 89 LYS A O 1
ATOM 691 N N . CYS A 1 90 ? -4.970 -13.545 -1.387 1.00 92.50 90 CYS A N 1
ATOM 692 C CA . CYS A 1 90 ? -5.549 -13.409 -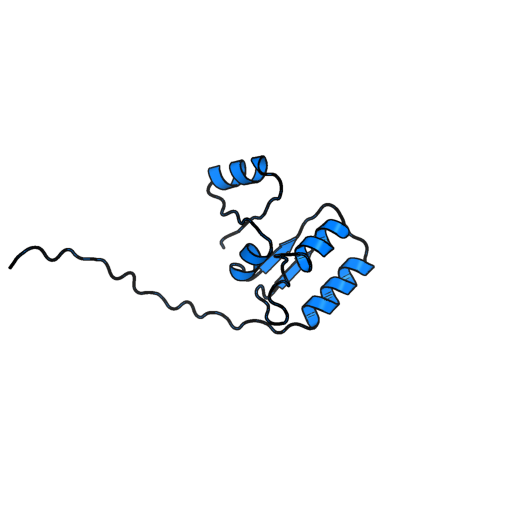0.067 1.00 92.50 90 CYS A CA 1
ATOM 693 C C . CYS A 1 90 ? -7.085 -13.448 -0.120 1.00 92.50 90 CYS A C 1
ATOM 695 O O . CYS A 1 90 ? -7.715 -13.067 -1.104 1.00 92.50 90 CYS A O 1
ATOM 697 N N . ALA A 1 91 ? -7.691 -13.879 0.978 1.00 91.25 91 ALA A N 1
ATOM 698 C CA . ALA A 1 91 ? -9.111 -13.775 1.264 1.00 91.25 91 ALA A CA 1
ATOM 699 C C . ALA A 1 91 ? -9.424 -12.465 2.005 1.00 91.25 91 ALA A C 1
ATOM 701 O O . ALA A 1 91 ? -8.595 -11.932 2.742 1.00 91.25 91 ALA A O 1
ATOM 702 N N . LEU A 1 92 ? -10.642 -11.951 1.846 1.00 88.06 92 LEU A N 1
ATOM 703 C CA . LEU A 1 92 ? -11.095 -10.758 2.560 1.00 88.06 92 LEU A CA 1
ATOM 704 C C . LEU A 1 92 ? -11.654 -11.131 3.938 1.00 88.06 92 LEU A C 1
ATOM 706 O O . LEU A 1 92 ? -12.447 -12.062 4.064 1.00 88.06 92 LEU A O 1
ATOM 710 N N . LYS A 1 93 ? -11.282 -10.369 4.971 1.00 84.06 93 LYS A N 1
ATOM 711 C CA . LYS A 1 93 ? -11.962 -10.389 6.271 1.00 84.06 93 LYS A CA 1
ATOM 712 C C . LYS A 1 93 ? -13.393 -9.884 6.080 1.00 84.06 93 LYS A C 1
ATOM 714 O O . LYS A 1 93 ? -13.610 -8.820 5.488 1.00 84.06 93 LYS A O 1
ATOM 719 N N . GLU A 1 94 ? -14.360 -10.623 6.620 1.0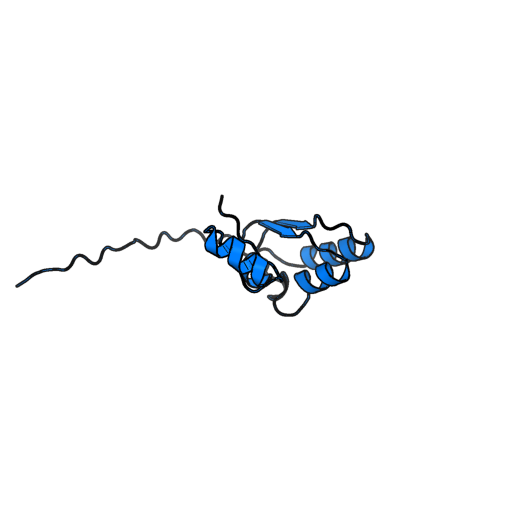0 76.75 94 GLU A N 1
ATOM 720 C CA . GLU A 1 94 ? -15.753 -10.179 6.676 1.00 76.75 94 GLU A CA 1
ATOM 721 C C . GLU A 1 94 ? -15.866 -8.825 7.395 1.00 76.75 94 GLU A C 1
ATOM 723 O O . GLU A 1 94 ? -15.040 -8.458 8.243 1.00 76.75 94 GLU A O 1
ATOM 728 N N . LYS A 1 95 ? -16.908 -8.052 7.066 1.00 62.09 95 LYS A N 1
ATOM 729 C CA . LYS A 1 95 ? -17.230 -6.834 7.816 1.00 62.09 95 LYS A CA 1
ATOM 730 C C . LYS A 1 95 ? -17.386 -7.207 9.289 1.00 62.09 95 LYS A C 1
ATOM 732 O O . LYS A 1 95 ? -18.313 -7.932 9.632 1.00 62.09 95 LYS A O 1
ATOM 737 N N . LYS A 1 96 ? -16.564 -6.633 10.181 1.00 57.03 96 LYS A N 1
ATOM 738 C CA . LYS A 1 96 ? -17.002 -6.445 11.570 1.00 57.03 96 LYS A CA 1
ATOM 739 C C . LYS A 1 96 ? -18.305 -5.657 11.480 1.00 57.03 96 LYS A C 1
ATOM 741 O O . LYS A 1 96 ? -18.270 -4.466 11.168 1.00 57.03 96 LYS A O 1
ATOM 746 N N . ALA A 1 97 ? -19.439 -6.332 11.671 1.00 45.16 97 ALA A N 1
ATOM 747 C CA . ALA A 1 97 ? -20.695 -5.659 11.932 1.00 45.16 97 ALA A CA 1
ATOM 748 C C . ALA A 1 97 ? -20.399 -4.651 13.042 1.00 45.16 97 ALA A C 1
ATOM 750 O O . ALA A 1 97 ? -19.744 -4.997 14.029 1.00 45.16 97 ALA A O 1
ATOM 751 N N . PHE A 1 98 ? -20.784 -3.396 12.835 1.00 43.81 98 PHE A N 1
ATOM 752 C CA . PHE A 1 98 ? -20.756 -2.387 13.882 1.00 43.81 98 PHE A CA 1
ATOM 753 C C . PHE A 1 98 ? -21.667 -2.917 14.998 1.00 43.81 98 PHE A C 1
ATOM 755 O O . PHE A 1 98 ? -22.874 -2.693 14.990 1.00 43.81 98 PHE A O 1
ATOM 762 N N . ILE A 1 99 ? -21.115 -3.697 15.930 1.00 39.56 99 ILE A N 1
ATOM 763 C CA . ILE A 1 99 ? -21.750 -3.922 17.216 1.00 39.56 99 ILE A CA 1
ATOM 764 C C . ILE A 1 99 ? -21.703 -2.540 17.838 1.00 39.56 99 ILE A C 1
ATOM 766 O O . ILE A 1 99 ? -20.647 -2.082 18.277 1.00 39.56 99 ILE A O 1
ATOM 770 N N . LEU A 1 100 ? -22.837 -1.845 17.773 1.00 39.97 100 LEU A N 1
ATOM 771 C CA . LEU A 1 100 ? -23.111 -0.704 18.620 1.00 39.97 100 LEU A CA 1
ATOM 772 C C . LEU A 1 100 ? -22.835 -1.190 20.040 1.00 39.97 100 LEU A C 1
ATOM 774 O O . LEU A 1 100 ? -23.645 -1.907 20.621 1.00 39.97 100 LEU A O 1
ATOM 778 N N . GLN A 1 101 ? -21.666 -0.862 20.585 1.00 37.41 101 GLN A N 1
ATOM 779 C CA . GLN A 1 101 ? -21.522 -0.884 22.026 1.00 37.41 101 GLN A CA 1
ATOM 780 C C . GLN A 1 101 ? -22.552 0.132 22.520 1.00 37.41 101 GLN A C 1
ATOM 782 O O . GLN A 1 101 ? -22.472 1.299 22.118 1.00 37.41 101 GLN A O 1
ATOM 787 N N . PRO A 1 102 ? -23.550 -0.270 23.326 1.00 39.09 102 PRO A N 1
ATOM 788 C CA . PRO A 1 102 ? -24.376 0.709 23.992 1.00 39.09 102 PRO A CA 1
ATOM 789 C C . PRO A 1 102 ? -23.408 1.535 24.835 1.00 39.09 102 PRO A C 1
ATOM 791 O O . PRO A 1 102 ? -22.740 0.995 25.720 1.00 39.09 102 PRO A O 1
ATOM 794 N N . GLN A 1 103 ? -23.289 2.828 24.539 1.00 44.44 103 GLN A N 1
ATOM 795 C CA . GLN A 1 103 ? -22.695 3.795 25.454 1.00 44.44 103 GLN A CA 1
ATOM 796 C C . GLN A 1 103 ? -23.620 3.850 26.676 1.00 44.44 103 GLN A C 1
ATOM 798 O O . GLN A 1 103 ? -24.507 4.692 26.785 1.00 44.44 103 GLN A O 1
ATOM 803 N N . GLY A 1 104 ? -23.469 2.867 27.563 1.00 38.94 104 GLY A N 1
ATOM 804 C CA . GLY A 1 104 ? -24.107 2.823 28.861 1.00 38.94 104 GLY A CA 1
ATOM 805 C C . GLY A 1 104 ? -23.482 3.908 29.717 1.00 38.94 104 GLY A C 1
ATOM 806 O O . GLY A 1 104 ? -22.445 3.707 30.345 1.00 38.94 104 GLY A O 1
ATOM 807 N N . SER A 1 105 ? -24.121 5.073 29.710 1.00 36.81 105 SER A N 1
ATOM 808 C CA . SER A 1 105 ? -23.943 6.143 30.679 1.00 36.81 105 SER A CA 1
ATOM 809 C C . SER A 1 105 ? -23.793 5.564 32.088 1.00 36.81 105 SER A C 1
ATOM 811 O O . SER A 1 105 ? -24.738 4.983 32.630 1.00 36.81 105 SER A O 1
ATOM 813 N N . LYS A 1 106 ? -22.629 5.760 32.719 1.00 40.78 106 LYS A N 1
ATOM 814 C CA . LYS A 1 106 ? -22.511 5.669 34.177 1.00 40.78 106 LYS A CA 1
ATOM 815 C C . LYS A 1 106 ? -23.336 6.806 34.785 1.00 40.78 106 LYS A C 1
ATOM 817 O O . LYS A 1 106 ? -22.815 7.877 35.083 1.00 40.78 106 LYS A O 1
ATOM 822 N N . LEU A 1 107 ? -24.633 6.573 34.971 1.00 39.81 107 LEU A N 1
ATOM 823 C CA . LEU A 1 107 ? -25.428 7.319 35.935 1.00 39.81 107 LEU A CA 1
ATOM 824 C C . LEU A 1 107 ? -24.903 6.953 37.325 1.00 39.81 107 LEU A C 1
ATOM 826 O O . LEU A 1 107 ? -25.067 5.827 37.795 1.00 39.81 107 LEU A O 1
ATOM 830 N N . LYS A 1 108 ? -24.246 7.922 37.970 1.00 44.62 108 LYS A N 1
ATOM 831 C CA . LYS A 1 108 ? -24.061 7.942 39.422 1.00 44.62 108 LYS A CA 1
ATOM 832 C C . LYS A 1 108 ? -25.436 7.731 40.062 1.00 44.62 108 LYS A C 1
ATOM 834 O O . LYS A 1 108 ? -26.279 8.620 39.984 1.00 44.62 108 LYS A O 1
ATOM 839 N N . LYS A 1 109 ? -25.662 6.590 40.714 1.00 41.09 109 LYS A N 1
ATOM 840 C CA . LYS A 1 109 ? -26.700 6.519 41.743 1.00 41.09 109 LYS A CA 1
ATOM 841 C C . LYS A 1 109 ? -26.133 7.185 42.991 1.00 41.09 109 LYS A C 1
ATOM 843 O O . LYS A 1 109 ? -25.241 6.645 43.637 1.00 41.09 109 LYS A O 1
ATOM 848 N N . LEU A 1 110 ? -26.615 8.398 43.251 1.00 40.22 110 LEU A N 1
ATOM 849 C CA . LEU A 1 110 ? -26.631 8.964 44.589 1.00 40.22 110 LEU A CA 1
ATOM 850 C C . LEU A 1 110 ? -27.588 8.130 45.457 1.00 40.22 110 LEU A C 1
ATOM 852 O O . LEU A 1 110 ? -28.715 7.883 45.044 1.00 40.22 110 LEU A O 1
ATOM 856 N N . ASN A 1 111 ? -27.091 7.776 46.639 1.00 37.16 111 ASN A N 1
ATOM 857 C CA . ASN A 1 111 ? -27.764 7.595 47.928 1.00 37.16 111 ASN A CA 1
ATOM 858 C C . ASN A 1 111 ? -28.883 6.550 48.099 1.00 37.16 111 ASN A C 1
ATOM 860 O O . ASN A 1 111 ? -29.906 6.546 47.417 1.00 37.16 111 ASN A O 1
ATOM 864 N N . GLY A 1 112 ? -28.677 5.765 49.157 1.00 42.97 112 GLY A N 1
ATOM 865 C CA . GLY A 1 112 ? -29.625 4.971 49.927 1.00 42.97 112 GLY A CA 1
ATOM 866 C C . GLY A 1 112 ? -28.884 4.467 51.152 1.00 42.97 112 GLY A C 1
ATOM 867 O O . GLY A 1 112 ? -28.038 3.572 50.946 1.00 42.97 112 GLY A O 1
#

pLDDT: mean 84.94, std 19.21, range [36.81, 98.44]

Organism: NCBI:txid1293975

Secondary structure (DSSP, 8-state):
---EE--S-HHHHHHHHHTT-EE-SSHHHHHHT-SEEEE--SSHHHHHHHHHSTT-TTTTTTEES-SEEEE-S---HHHHHHHHHHHTTSEEPPP-----------------

Foldseek 3Di:
DADEDEDPDVVVVVVCVVVV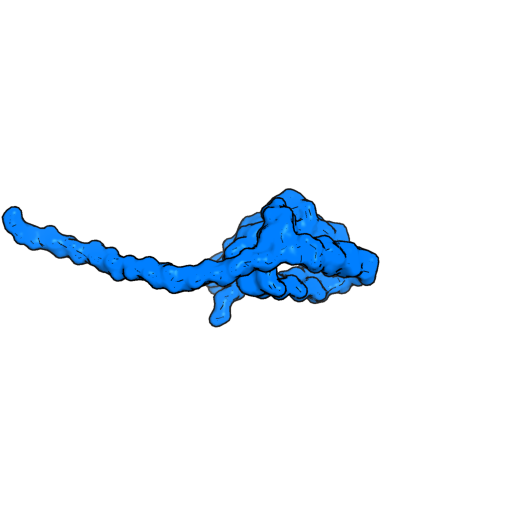HHYDPALLVNQVVDLEDEDEDAELVVVCCQCPNDRHQCNVPQETPRPYYHYPYPYDVVSVVVSVVRNVNHDYDDDPDPPPPPPPDPDPDDDD

Sequence (112 aa):
MEIKYMLSNPTAVKTFSDSGILTKESPWEVAEMSDIVITMLPSSSHVSDVYTGPNGLLHHGNLLRPWLFIDSSTIDPQTSRRISAMVSKCALKEKKAFILQPQGSKLKKLNG

InterPro domains:
  IPR006115 6-phosphogluconate dehydrogenase, NADP-binding [PF03446] (8-90)
  IPR036291 NAD(P)-binding domain superfamily [SSF51735] (8-89)